Protein AF-A0A7W6DMI7-F1 (afdb_monomer_lite)

Sequence (110 aa):
MDFTLELLHFAARKANTAAVCDAPRLSAVLNDLRAQDLGANGIADNTLTLSSGDVILPGVFLGASEDIFGSAGIGDIQIQNELGVQAMALENRECDQNTDVLAAAILRDL

Organism: NCBI:txid943940

pLDDT: mean 90.59, std 7.97, range [56.03, 98.19]

Foldseek 3Di:
DDADEAEAEDEQDDPAPCCVPVLVVLLVVLVVVQPDDPVVPPDGHNYAYEYAENQQAPYPQQVCCCVVPVAGRLSSVVSCVSSVHPYYHYDPCCQVVHVVNSCVNPVDDD

InterPro domains:
  IPR029052 Metallo-dependent phosphatase-like [G3DSA:3.60.21.10] (1-108)
  IPR029052 Metallo-dependent phosphatase-like [SSF56300] (16-104)

Radius of gyration: 15.67 Å; chains: 1; bounding box: 51×22×37 Å

Structure (mmCIF, N/CA/C/O backbone):
data_AF-A0A7W6DMI7-F1
#
_entry.id   AF-A0A7W6DMI7-F1
#
loop_
_atom_site.group_PDB
_atom_site.id
_atom_site.type_symbol
_atom_site.label_atom_id
_atom_site.label_alt_id
_atom_site.label_comp_id
_atom_site.label_asym_id
_atom_site.label_entity_id
_atom_site.label_seq_id
_atom_site.pdbx_PDB_ins_code
_atom_site.Cartn_x
_atom_site.Cartn_y
_atom_site.Cartn_z
_atom_site.occupancy
_atom_site.B_iso_or_equiv
_atom_site.auth_seq_id
_atom_site.auth_comp_id
_atom_site.auth_asym_id
_atom_site.auth_atom_id
_atom_site.pdbx_PDB_model_num
ATOM 1 N N . MET A 1 1 ? 30.592 -6.172 -4.485 1.00 61.22 1 MET A N 1
ATOM 2 C CA . MET A 1 1 ? 29.427 -6.740 -5.187 1.00 61.22 1 MET A CA 1
ATOM 3 C C . MET A 1 1 ? 28.324 -5.806 -4.806 1.00 61.22 1 MET A C 1
ATOM 5 O O . MET A 1 1 ? 28.066 -5.653 -3.617 1.00 61.22 1 MET A O 1
ATOM 9 N N . ASP A 1 2 ? 27.820 -5.101 -5.799 1.00 84.44 2 ASP A N 1
ATOM 10 C CA . ASP A 1 2 ? 27.073 -3.877 -5.582 1.00 84.44 2 ASP A CA 1
ATOM 11 C C . ASP A 1 2 ? 25.643 -4.176 -6.018 1.00 84.44 2 ASP A C 1
ATOM 13 O O . ASP A 1 2 ? 25.432 -4.876 -7.011 1.00 84.44 2 ASP A O 1
ATOM 17 N N . PHE A 1 3 ? 24.672 -3.725 -5.235 1.00 85.75 3 PHE A N 1
ATOM 18 C CA . PHE A 1 3 ? 23.259 -3.883 -5.545 1.00 85.75 3 PHE A CA 1
ATOM 19 C C . PHE A 1 3 ? 22.622 -2.502 -5.637 1.00 85.75 3 PHE A C 1
ATOM 21 O O . PHE A 1 3 ? 22.997 -1.586 -4.902 1.00 85.75 3 PHE A O 1
ATOM 28 N N . THR A 1 4 ? 21.640 -2.378 -6.522 1.00 90.12 4 THR A N 1
ATOM 29 C CA . THR A 1 4 ? 20.743 -1.226 -6.573 1.00 90.12 4 THR A CA 1
ATOM 30 C C . THR A 1 4 ? 19.461 -1.603 -5.843 1.00 90.12 4 THR A C 1
ATOM 32 O O . THR A 1 4 ? 18.896 -2.670 -6.092 1.00 90.12 4 THR A O 1
ATOM 35 N N . LEU A 1 5 ? 19.044 -0.747 -4.912 1.00 93.88 5 LEU A N 1
ATOM 36 C CA . LEU A 1 5 ? 17.748 -0.806 -4.243 1.00 93.88 5 LEU A CA 1
ATOM 37 C C . LEU A 1 5 ? 16.864 0.282 -4.847 1.00 93.88 5 LEU A C 1
ATOM 39 O O . LEU A 1 5 ? 17.238 1.456 -4.806 1.00 93.88 5 LEU A O 1
ATOM 43 N N . GLU A 1 6 ? 15.694 -0.094 -5.346 1.00 96.38 6 GLU A N 1
ATOM 44 C CA . GLU A 1 6 ? 14.644 0.864 -5.670 1.00 96.38 6 GLU A CA 1
ATOM 45 C C . GLU A 1 6 ? 13.712 0.988 -4.464 1.00 96.38 6 GLU A C 1
ATOM 47 O O . GLU A 1 6 ? 13.139 0.005 -3.995 1.00 96.38 6 GLU A O 1
ATOM 52 N N . LEU A 1 7 ? 13.566 2.203 -3.938 1.00 97.00 7 LEU A N 1
ATOM 53 C CA . LEU A 1 7 ? 12.633 2.484 -2.855 1.00 97.00 7 LEU A CA 1
ATOM 54 C C . LEU A 1 7 ? 11.504 3.370 -3.373 1.00 97.00 7 LEU A C 1
ATOM 56 O O . LEU A 1 7 ? 11.690 4.568 -3.587 1.00 97.00 7 LEU A O 1
ATOM 60 N N . LEU A 1 8 ? 10.323 2.781 -3.517 1.00 97.94 8 LEU A N 1
ATOM 61 C CA . LEU A 1 8 ? 9.089 3.491 -3.811 1.00 97.94 8 LEU A CA 1
ATOM 62 C C . LEU A 1 8 ? 8.392 3.798 -2.489 1.00 97.94 8 LEU A C 1
ATOM 64 O O . LEU A 1 8 ? 8.100 2.894 -1.709 1.00 97.94 8 LEU A O 1
ATOM 68 N N . HIS A 1 9 ? 8.123 5.072 -2.219 1.00 96.44 9 HIS A N 1
ATOM 69 C CA . HIS A 1 9 ? 7.428 5.466 -0.999 1.00 96.44 9 HIS A CA 1
ATOM 70 C C . HIS A 1 9 ? 6.332 6.487 -1.286 1.00 96.44 9 HIS A C 1
ATOM 72 O O . HIS A 1 9 ? 6.480 7.360 -2.141 1.00 96.44 9 HIS A O 1
ATOM 78 N N . PHE A 1 10 ? 5.240 6.387 -0.535 1.00 93.75 10 PHE A N 1
ATOM 79 C CA . PHE A 1 10 ? 4.174 7.382 -0.523 1.00 93.75 10 PHE A CA 1
ATOM 80 C C . PHE A 1 10 ? 3.601 7.547 0.888 1.00 93.75 10 PHE A C 1
ATOM 82 O O . PHE A 1 10 ? 3.943 6.800 1.806 1.00 93.75 10 PHE A O 1
ATOM 89 N N . ALA A 1 11 ? 2.781 8.577 1.074 1.00 88.25 11 ALA A N 1
ATOM 90 C CA . ALA A 1 11 ? 2.309 9.026 2.379 1.00 88.25 11 ALA A CA 1
ATOM 91 C C . ALA A 1 11 ? 0.868 9.546 2.313 1.00 88.25 11 ALA A C 1
ATOM 93 O O . ALA A 1 11 ? 0.402 9.940 1.239 1.00 88.25 11 ALA A O 1
ATOM 94 N N . ALA A 1 12 ? 0.218 9.609 3.479 1.00 67.44 12 ALA A N 1
ATOM 95 C CA . ALA A 1 12 ? -0.999 10.380 3.741 1.00 67.44 12 ALA A CA 1
ATOM 96 C C . ALA A 1 12 ? -2.147 10.118 2.751 1.00 67.44 12 ALA A C 1
ATOM 98 O O . ALA A 1 12 ? -2.661 11.030 2.087 1.00 67.44 12 ALA A O 1
ATOM 99 N N . ARG A 1 13 ? -2.572 8.855 2.647 1.00 65.19 13 ARG A N 1
ATOM 100 C CA . ARG A 1 13 ? -3.621 8.463 1.705 1.00 65.19 13 ARG A CA 1
ATOM 101 C C . ARG A 1 13 ? -4.981 8.475 2.390 1.00 65.19 13 ARG A C 1
ATOM 103 O O . ARG A 1 13 ? -5.397 7.518 3.027 1.00 65.19 13 ARG A O 1
ATOM 110 N N . LYS A 1 14 ? -5.725 9.560 2.180 1.00 68.56 14 LYS A N 1
ATOM 111 C CA . LYS A 1 14 ? -7.125 9.635 2.608 1.00 68.56 14 LYS A CA 1
ATOM 112 C C . LYS A 1 14 ? -7.973 8.728 1.725 1.00 68.56 14 LYS A C 1
ATOM 114 O O . LYS A 1 14 ? -8.292 9.085 0.592 1.00 68.56 14 LYS A O 1
ATOM 119 N N . ALA A 1 15 ? -8.366 7.578 2.256 1.00 68.31 15 ALA A N 1
ATOM 120 C CA . ALA A 1 15 ? -9.335 6.686 1.638 1.00 68.31 15 ALA A CA 1
ATOM 121 C C . ALA A 1 15 ? -10.756 7.280 1.732 1.00 68.31 15 ALA A C 1
ATOM 123 O O . ALA A 1 15 ? -11.632 6.852 2.483 1.00 68.31 15 ALA A O 1
ATOM 124 N N . ASN A 1 16 ? -10.982 8.337 0.957 1.00 79.81 16 ASN A N 1
ATOM 125 C CA . ASN A 1 16 ? -12.297 8.910 0.707 1.00 79.81 16 ASN A CA 1
ATOM 126 C C . ASN A 1 16 ? -12.731 8.598 -0.734 1.00 79.81 16 ASN A C 1
ATOM 128 O O . ASN A 1 16 ? -12.076 7.844 -1.448 1.00 79.81 16 ASN A O 1
ATOM 132 N N . THR A 1 17 ? -13.831 9.189 -1.193 1.00 87.50 17 THR A N 1
ATOM 133 C CA . THR A 1 17 ? -14.388 8.915 -2.526 1.00 87.50 17 THR A CA 1
ATOM 134 C C . THR A 1 17 ? -13.411 9.168 -3.678 1.00 87.50 17 THR A C 1
ATOM 136 O O . THR A 1 17 ? -13.587 8.566 -4.728 1.00 87.50 17 THR A O 1
ATOM 139 N N . ALA A 1 18 ? -12.378 10.003 -3.516 1.00 89.88 18 ALA A N 1
ATOM 140 C CA . ALA A 1 18 ? -11.360 10.214 -4.548 1.00 89.88 18 ALA A CA 1
ATOM 141 C C . ALA A 1 18 ? -10.471 8.977 -4.772 1.00 89.88 18 ALA A C 1
ATOM 143 O O . ALA A 1 18 ? -9.956 8.783 -5.873 1.00 89.88 18 ALA A O 1
ATOM 144 N N . ALA A 1 19 ? -10.352 8.088 -3.779 1.00 89.31 19 ALA A N 1
ATOM 145 C CA . ALA A 1 19 ? -9.525 6.887 -3.868 1.00 89.31 19 ALA A CA 1
ATOM 146 C C . ALA A 1 19 ? -9.954 5.935 -4.999 1.00 89.31 19 ALA A C 1
ATOM 148 O O . ALA A 1 19 ? -9.102 5.229 -5.531 1.00 89.31 19 ALA A O 1
ATOM 149 N N . VAL A 1 20 ? -11.223 5.967 -5.435 1.00 91.62 20 VAL A N 1
ATOM 150 C CA . VAL A 1 20 ? -11.695 5.184 -6.599 1.00 91.62 20 VAL A CA 1
ATOM 151 C C . VAL A 1 20 ? -11.029 5.611 -7.912 1.00 91.62 20 VAL A C 1
ATOM 153 O O . VAL A 1 20 ? -10.988 4.837 -8.860 1.00 91.62 20 VAL A O 1
ATOM 156 N N . CYS A 1 21 ? -10.501 6.835 -7.969 1.00 93.62 21 CYS A N 1
ATOM 157 C CA . CYS A 1 21 ? -9.748 7.364 -9.102 1.00 93.62 21 CYS A CA 1
ATOM 158 C C . CYS A 1 21 ? -8.244 7.365 -8.817 1.00 93.62 21 CYS A C 1
ATOM 160 O O . CYS A 1 21 ? -7.447 6.993 -9.679 1.00 93.62 21 CYS A O 1
ATOM 162 N N . ASP A 1 22 ? -7.852 7.790 -7.617 1.00 92.81 22 ASP A N 1
ATOM 163 C CA . ASP A 1 22 ? -6.451 8.033 -7.286 1.00 92.81 22 ASP A CA 1
ATOM 164 C C . ASP A 1 22 ? -5.678 6.739 -7.024 1.00 92.81 22 ASP A C 1
ATOM 166 O O . ASP A 1 22 ? -4.524 6.643 -7.437 1.00 92.81 22 ASP A O 1
ATOM 170 N N . ALA A 1 23 ? -6.296 5.714 -6.422 1.00 93.00 23 ALA A N 1
ATOM 171 C CA . ALA A 1 23 ? -5.618 4.436 -6.208 1.00 93.00 23 ALA A CA 1
ATOM 172 C C . ALA A 1 23 ? -5.300 3.711 -7.532 1.00 93.00 23 ALA A C 1
ATOM 174 O O . ALA A 1 23 ? -4.149 3.316 -7.701 1.00 93.00 23 ALA A O 1
ATOM 175 N N . PRO A 1 24 ? -6.213 3.613 -8.524 1.00 96.06 24 PRO A N 1
ATOM 176 C CA . PRO A 1 24 ?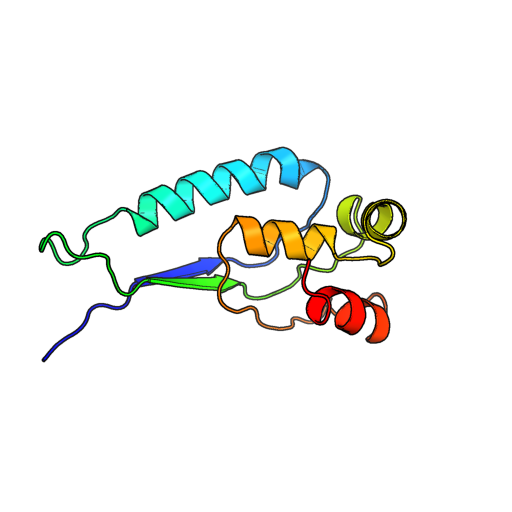 -5.859 3.070 -9.839 1.00 96.06 24 PRO A CA 1
ATOM 177 C C . PRO A 1 24 ? -4.769 3.869 -10.564 1.00 96.06 24 PRO A C 1
ATOM 179 O O . PRO A 1 24 ? -3.895 3.285 -11.201 1.00 96.06 24 PRO A O 1
ATOM 182 N N . ARG A 1 25 ? -4.781 5.205 -10.455 1.00 96.69 25 ARG A N 1
ATOM 183 C CA . ARG A 1 25 ? -3.737 6.057 -11.052 1.00 96.69 25 ARG A CA 1
ATOM 184 C C . ARG A 1 25 ? -2.379 5.835 -10.398 1.00 96.69 25 ARG A C 1
ATOM 186 O O . ARG A 1 25 ? -1.384 5.713 -11.104 1.00 96.69 25 ARG A O 1
ATOM 193 N N . LEU A 1 26 ? -2.339 5.761 -9.069 1.00 95.88 26 LEU A N 1
ATOM 194 C CA . LEU A 1 26 ? -1.119 5.437 -8.337 1.00 95.88 26 LEU A CA 1
ATOM 195 C C . LEU A 1 26 ? -0.637 4.022 -8.671 1.00 95.88 26 LEU A C 1
ATOM 197 O O . LEU A 1 26 ? 0.553 3.839 -8.887 1.00 95.88 26 LEU A O 1
ATOM 201 N N . SER A 1 27 ? -1.544 3.048 -8.774 1.00 96.81 27 SER A N 1
ATOM 202 C CA . SER A 1 27 ? -1.220 1.680 -9.194 1.00 96.81 27 SER A CA 1
ATOM 203 C C . SER A 1 27 ? -0.532 1.665 -10.562 1.00 96.81 27 SER A C 1
ATOM 205 O O . SER A 1 27 ? 0.514 1.040 -10.703 1.00 96.81 27 SER A O 1
ATOM 207 N N . ALA A 1 28 ? -1.042 2.423 -11.540 1.00 98.19 28 ALA A N 1
ATOM 208 C CA . ALA A 1 28 ? -0.398 2.553 -12.848 1.00 98.19 28 ALA A CA 1
ATOM 209 C C . ALA A 1 28 ? 1.034 3.103 -12.733 1.00 98.19 28 ALA A C 1
ATOM 211 O O . ALA A 1 28 ? 1.958 2.504 -13.270 1.00 98.19 28 ALA A O 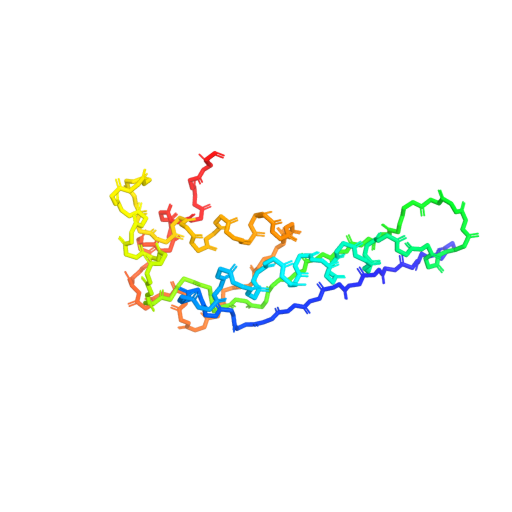1
ATOM 212 N N . VAL A 1 29 ? 1.236 4.178 -11.962 1.00 97.75 29 VAL A N 1
ATOM 213 C CA . VAL A 1 29 ? 2.575 4.747 -11.734 1.00 97.75 29 VAL A CA 1
ATOM 214 C C . VAL A 1 29 ? 3.503 3.747 -11.038 1.00 97.75 29 VAL A C 1
ATOM 216 O O . VAL A 1 29 ? 4.637 3.574 -11.467 1.00 97.75 29 VAL A O 1
ATOM 219 N N . LEU A 1 30 ? 3.041 3.066 -9.985 1.00 97.62 30 LEU A N 1
ATOM 220 C CA . LEU A 1 30 ? 3.842 2.066 -9.273 1.00 97.62 30 LEU A CA 1
ATOM 221 C C . LEU A 1 30 ? 4.232 0.904 -10.187 1.00 97.62 30 LEU A C 1
ATOM 223 O O . LEU A 1 30 ? 5.365 0.438 -10.122 1.00 97.62 30 LEU A O 1
ATOM 227 N N . ASN A 1 31 ? 3.317 0.445 -11.038 1.00 97.38 31 ASN A N 1
ATOM 228 C CA . ASN A 1 31 ? 3.588 -0.636 -11.978 1.00 97.38 31 ASN A CA 1
ATOM 229 C C . ASN A 1 31 ? 4.584 -0.204 -13.060 1.00 97.38 31 ASN A C 1
ATOM 231 O O . ASN A 1 31 ? 5.490 -0.972 -13.368 1.00 97.38 31 ASN A O 1
ATOM 235 N N . ASP A 1 32 ? 4.468 1.021 -13.576 1.00 97.62 32 ASP A N 1
ATOM 236 C CA . ASP A 1 32 ? 5.415 1.567 -14.553 1.00 97.62 32 ASP A CA 1
ATOM 237 C C . ASP A 1 32 ? 6.820 1.738 -13.956 1.00 97.62 32 ASP A C 1
ATOM 239 O O . ASP A 1 32 ? 7.805 1.478 -14.643 1.00 97.62 32 ASP A O 1
ATOM 243 N N . LEU A 1 33 ? 6.927 2.152 -12.686 1.00 97.06 33 LEU A N 1
ATOM 244 C CA . LEU A 1 33 ? 8.208 2.255 -11.977 1.00 97.06 33 LEU A CA 1
ATOM 245 C C . LEU A 1 33 ? 8.820 0.868 -11.727 1.00 97.06 33 LEU A C 1
ATOM 247 O O . LEU A 1 33 ? 9.944 0.625 -12.143 1.00 97.06 33 LEU A O 1
ATOM 251 N N . ARG A 1 34 ? 8.047 -0.078 -11.175 1.00 96.00 34 ARG A N 1
ATOM 252 C CA . ARG A 1 34 ? 8.492 -1.466 -10.925 1.00 96.00 34 ARG A CA 1
ATOM 253 C C . ARG A 1 34 ? 8.886 -2.231 -12.192 1.00 96.00 34 ARG A C 1
ATOM 255 O O . ARG A 1 34 ? 9.587 -3.232 -12.103 1.00 96.00 34 ARG A O 1
ATOM 262 N N . ALA A 1 35 ? 8.365 -1.828 -13.350 1.00 95.56 35 ALA A N 1
ATOM 263 C CA . ALA A 1 35 ? 8.683 -2.434 -14.640 1.00 95.56 35 ALA A CA 1
ATOM 264 C C . ALA A 1 35 ? 9.969 -1.877 -15.269 1.00 95.56 35 ALA A C 1
ATOM 266 O O . ALA A 1 35 ? 10.387 -2.366 -16.323 1.00 95.56 35 ALA A O 1
ATOM 267 N N . GLN A 1 36 ? 10.579 -0.850 -14.671 1.00 94.62 36 GLN A N 1
ATOM 268 C CA . GLN A 1 36 ? 11.892 -0.386 -15.098 1.00 94.62 36 GLN A CA 1
ATOM 269 C C . GLN A 1 36 ? 12.935 -1.477 -14.840 1.00 94.62 36 GLN A C 1
ATOM 271 O O . GLN A 1 36 ? 12.793 -2.307 -13.950 1.00 94.62 36 GLN A O 1
ATOM 276 N N . ASP A 1 37 ? 13.963 -1.486 -15.683 1.00 93.06 37 ASP A N 1
ATOM 277 C CA . ASP A 1 37 ? 15.159 -2.307 -15.508 1.00 93.06 37 ASP A CA 1
ATOM 278 C C . ASP A 1 37 ? 16.311 -1.346 -15.215 1.00 93.06 37 ASP A C 1
ATOM 280 O O . ASP A 1 37 ? 17.054 -0.937 -16.114 1.00 93.06 37 ASP A O 1
ATOM 284 N N . LEU A 1 38 ? 16.406 -0.905 -13.959 1.00 91.81 38 LEU A N 1
ATOM 285 C CA . LEU A 1 38 ? 17.427 0.044 -13.510 1.00 91.81 38 LEU A CA 1
ATOM 286 C C . LEU A 1 38 ? 18.839 -0.546 -13.652 1.00 91.81 38 LEU A C 1
ATOM 288 O O . LEU A 1 38 ? 19.812 0.200 -13.794 1.00 91.81 38 LEU A O 1
ATOM 292 N N . GLY A 1 39 ? 18.954 -1.877 -13.631 1.00 88.56 39 GLY A N 1
ATOM 293 C CA . GLY A 1 39 ? 20.195 -2.617 -13.852 1.00 88.56 39 GLY A CA 1
ATOM 294 C C . GLY A 1 39 ? 20.581 -2.824 -15.322 1.00 88.56 39 GLY A C 1
ATOM 295 O O . GLY A 1 39 ? 21.714 -3.241 -15.578 1.00 88.56 39 GLY A O 1
ATOM 296 N N . ALA A 1 40 ? 19.676 -2.551 -16.269 1.00 90.69 40 ALA A N 1
ATOM 297 C CA . ALA A 1 40 ? 19.801 -2.864 -17.696 1.00 90.69 40 ALA A CA 1
ATOM 298 C C . ALA A 1 40 ? 20.279 -4.308 -17.963 1.00 90.69 40 ALA A C 1
ATOM 300 O O . ALA A 1 40 ? 21.102 -4.558 -18.852 1.00 90.69 40 ALA A O 1
ATOM 301 N N . ASN A 1 41 ? 19.817 -5.256 -17.148 1.00 91.12 41 ASN A N 1
ATOM 302 C CA . ASN A 1 41 ? 20.292 -6.639 -17.138 1.00 91.12 41 ASN A CA 1
ATOM 303 C C . ASN A 1 41 ? 19.176 -7.668 -17.398 1.00 91.12 41 ASN A C 1
ATOM 305 O O . ASN A 1 41 ? 19.455 -8.869 -17.419 1.00 91.12 41 ASN A O 1
ATOM 309 N N . GLY A 1 42 ? 17.938 -7.217 -17.623 1.00 91.69 42 GLY A N 1
ATOM 310 C CA . GLY A 1 42 ? 16.766 -8.064 -17.837 1.00 91.69 42 GLY A CA 1
ATOM 311 C C . GLY A 1 42 ? 16.309 -8.839 -16.596 1.00 91.69 42 GLY A C 1
ATOM 312 O O . GLY A 1 42 ? 15.528 -9.782 -16.730 1.00 91.69 42 GLY A O 1
ATOM 313 N N . ILE A 1 43 ? 16.806 -8.488 -15.407 1.00 90.25 43 ILE A N 1
ATOM 314 C CA . ILE A 1 43 ? 16.429 -9.068 -14.115 1.00 90.25 43 ILE A CA 1
ATOM 315 C C . ILE A 1 43 ? 15.569 -8.040 -13.379 1.00 90.25 43 ILE A C 1
ATOM 317 O O . ILE A 1 43 ? 15.861 -6.852 -13.412 1.00 90.25 43 ILE A O 1
ATOM 321 N N . ALA A 1 44 ? 14.513 -8.500 -12.705 1.00 90.56 44 ALA A N 1
ATOM 322 C CA . ALA A 1 44 ? 13.683 -7.624 -11.884 1.00 90.56 44 ALA A CA 1
ATOM 323 C C . ALA A 1 44 ? 14.515 -6.933 -10.791 1.00 90.56 44 ALA A C 1
ATOM 325 O O . ALA A 1 44 ? 15.339 -7.576 -10.130 1.00 90.56 44 ALA A O 1
ATOM 326 N N . ASP A 1 45 ? 14.267 -5.640 -10.592 1.00 94.25 45 ASP A N 1
ATOM 327 C CA . ASP A 1 45 ? 14.974 -4.838 -9.603 1.00 94.25 45 ASP A CA 1
ATOM 328 C C . ASP A 1 45 ? 14.630 -5.245 -8.163 1.00 94.25 45 ASP A C 1
ATOM 330 O O . ASP A 1 45 ? 13.572 -5.808 -7.859 1.00 94.25 45 ASP A O 1
ATOM 334 N N . ASN A 1 46 ? 15.541 -4.927 -7.237 1.00 94.56 46 ASN A N 1
ATOM 335 C CA . ASN A 1 46 ? 15.271 -5.046 -5.807 1.00 94.56 46 ASN A CA 1
ATOM 336 C C . ASN A 1 46 ? 14.376 -3.877 -5.377 1.00 94.56 46 ASN A C 1
ATOM 338 O O . ASN A 1 46 ? 14.859 -2.910 -4.786 1.00 94.56 46 ASN A O 1
ATOM 342 N N . THR A 1 47 ? 13.089 -3.946 -5.705 1.00 96.88 47 THR A N 1
ATOM 343 C CA . THR A 1 47 ? 12.132 -2.882 -5.395 1.00 96.88 47 THR A CA 1
ATOM 344 C C . THR A 1 47 ? 11.431 -3.130 -4.065 1.00 96.88 47 THR A C 1
ATOM 346 O O . THR A 1 47 ? 10.877 -4.203 -3.818 1.00 96.88 47 THR A O 1
ATOM 349 N N . LEU A 1 48 ? 11.412 -2.102 -3.216 1.00 97.56 48 LEU A N 1
ATOM 350 C CA . LEU A 1 48 ? 10.615 -2.040 -1.998 1.00 97.56 48 LEU A CA 1
ATOM 351 C C . LEU A 1 48 ? 9.569 -0.926 -2.122 1.00 97.56 48 LEU A C 1
ATOM 353 O O . LEU A 1 48 ? 9.913 0.216 -2.409 1.00 97.56 48 LEU A O 1
ATOM 357 N N . THR A 1 49 ? 8.295 -1.237 -1.883 1.00 97.75 49 THR A N 1
ATOM 358 C CA . THR A 1 49 ? 7.191 -0.269 -1.834 1.00 97.75 49 THR A CA 1
ATOM 359 C C . THR A 1 49 ? 6.701 -0.083 -0.404 1.00 97.75 49 THR A C 1
ATOM 361 O O . THR A 1 49 ? 6.154 -1.012 0.195 1.00 97.75 49 THR A O 1
ATOM 364 N N . LEU A 1 50 ? 6.866 1.125 0.131 1.00 97.31 50 LEU A N 1
ATOM 365 C CA . LEU A 1 50 ? 6.527 1.484 1.506 1.00 97.31 50 LEU A CA 1
ATOM 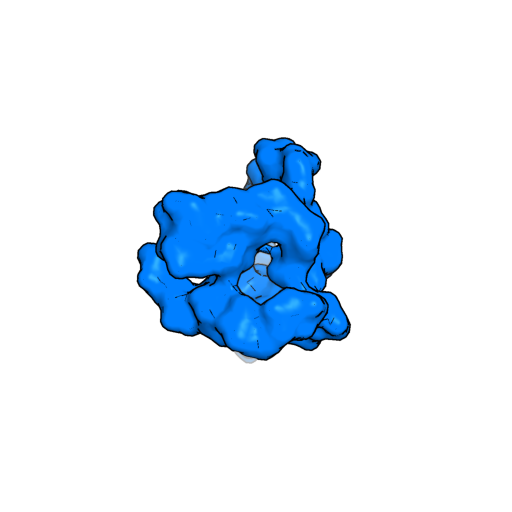366 C C . LEU A 1 50 ? 5.462 2.583 1.581 1.00 97.31 50 LEU A C 1
ATOM 368 O O . LEU A 1 50 ? 5.394 3.472 0.733 1.00 97.31 50 LEU A O 1
ATOM 372 N N . SER A 1 51 ? 4.677 2.558 2.655 1.00 94.56 51 SER A N 1
ATOM 373 C CA . SER A 1 51 ? 3.732 3.623 3.010 1.00 94.56 51 SER A CA 1
ATOM 374 C C . SER A 1 51 ? 4.122 4.261 4.346 1.00 94.56 51 SER A C 1
ATOM 376 O O . SER A 1 51 ? 4.494 3.550 5.279 1.00 94.56 51 SER A O 1
ATOM 378 N N . SER A 1 52 ? 4.029 5.587 4.478 1.00 93.75 52 SER A N 1
ATOM 379 C CA . SER A 1 52 ? 4.324 6.248 5.763 1.00 93.75 52 SER A CA 1
ATOM 380 C C . SER A 1 52 ? 3.198 6.135 6.795 1.00 93.75 52 SER A C 1
ATOM 382 O O . SER A 1 52 ? 3.477 6.288 7.974 1.00 93.75 52 SER A O 1
ATOM 384 N N . GLY A 1 53 ? 1.970 5.810 6.379 1.00 91.44 53 GLY A N 1
ATOM 385 C CA . GLY A 1 53 ? 0.813 5.707 7.274 1.00 91.44 53 GLY A CA 1
ATOM 386 C C . GLY A 1 53 ? -0.287 6.702 6.911 1.00 91.44 53 GLY A C 1
ATOM 387 O O . GLY A 1 53 ? -0.405 7.100 5.745 1.00 91.44 53 GLY A O 1
ATOM 388 N N . ASP A 1 54 ? -1.103 7.054 7.902 1.00 91.31 54 ASP A N 1
ATOM 389 C CA . ASP A 1 54 ? -2.333 7.839 7.793 1.00 91.31 54 ASP A CA 1
ATOM 390 C C . ASP A 1 54 ? -3.336 7.221 6.793 1.00 91.31 54 ASP A C 1
ATOM 392 O O . ASP A 1 54 ? -3.812 7.865 5.852 1.00 91.31 54 ASP A O 1
ATOM 396 N N . VAL A 1 55 ? -3.636 5.930 6.990 1.00 90.56 55 VAL A N 1
ATOM 397 C CA . VAL A 1 55 ? -4.502 5.111 6.114 1.00 90.56 55 VAL A CA 1
ATOM 398 C C . VAL A 1 55 ? -5.874 4.845 6.726 1.00 90.56 55 VAL A C 1
ATOM 400 O O . VAL A 1 55 ? -6.887 5.030 6.049 1.00 90.56 55 VAL A O 1
ATOM 403 N N . ILE A 1 56 ? -5.927 4.423 7.993 1.00 90.25 56 ILE A N 1
ATOM 404 C CA . ILE A 1 56 ? -7.184 4.083 8.679 1.00 90.25 56 ILE A CA 1
ATOM 405 C C . ILE A 1 56 ? -7.811 5.381 9.191 1.00 90.25 56 ILE A C 1
ATOM 407 O O . ILE A 1 56 ? -7.594 5.806 10.324 1.00 90.25 56 ILE A O 1
ATOM 411 N N . LEU A 1 57 ? -8.560 6.049 8.317 1.00 87.56 57 LEU A N 1
ATOM 412 C CA . LEU A 1 57 ? -9.130 7.371 8.558 1.00 87.56 57 LEU A CA 1
ATOM 413 C C . LEU A 1 57 ? -10.656 7.358 8.412 1.00 87.56 57 LEU A C 1
ATOM 415 O O . LEU A 1 57 ? -11.194 6.569 7.637 1.00 87.56 57 LEU A O 1
ATOM 419 N N . PRO A 1 58 ? -11.380 8.280 9.077 1.00 88.25 58 PRO A N 1
ATOM 420 C CA . PRO A 1 58 ? -12.808 8.461 8.840 1.00 88.25 58 PRO A CA 1
ATOM 421 C C . PRO A 1 58 ? -13.115 8.664 7.350 1.00 88.25 58 PRO A C 1
ATOM 423 O O . PRO A 1 58 ? -12.661 9.629 6.729 1.00 88.25 58 PRO A O 1
ATOM 426 N N . GLY A 1 59 ? -13.905 7.758 6.778 1.00 88.31 59 GLY A N 1
ATOM 427 C CA . GLY A 1 59 ? -14.169 7.724 5.347 1.00 88.31 59 GLY A CA 1
ATOM 428 C C . GLY A 1 59 ? -15.176 6.649 4.955 1.00 88.31 59 GLY A C 1
ATOM 429 O O . GLY A 1 59 ? -15.605 5.835 5.773 1.00 88.31 59 GLY A O 1
ATOM 430 N N . VAL A 1 60 ? -15.563 6.664 3.677 1.00 90.94 60 VAL A N 1
ATOM 431 C CA . VAL A 1 60 ? -16.537 5.708 3.128 1.00 90.94 60 VAL A CA 1
ATOM 432 C C . VAL A 1 60 ? -16.023 4.271 3.192 1.00 90.94 60 VAL A C 1
ATOM 434 O O . VAL A 1 60 ? -16.803 3.370 3.471 1.00 90.94 60 VAL A O 1
ATOM 437 N N . PHE A 1 61 ? -14.720 4.060 2.991 1.00 92.06 61 PHE A N 1
ATOM 438 C CA . PHE A 1 61 ? -14.108 2.734 3.040 1.00 92.06 61 PHE A CA 1
ATOM 439 C C . PHE A 1 61 ? -14.072 2.198 4.469 1.00 92.06 61 PHE A C 1
ATOM 441 O O . PHE A 1 61 ? -14.606 1.114 4.695 1.00 92.06 61 PHE A O 1
ATOM 448 N N . LEU A 1 62 ? -13.576 2.976 5.439 1.00 91.62 62 LEU A N 1
ATOM 449 C CA . LEU A 1 62 ? -13.642 2.632 6.863 1.00 91.62 62 LEU A CA 1
ATOM 450 C C . LEU A 1 62 ? -15.056 2.203 7.286 1.00 91.62 62 LEU A C 1
ATOM 452 O O . LEU A 1 62 ? -15.223 1.109 7.823 1.00 91.62 62 LEU A O 1
ATOM 456 N N . GLY A 1 63 ? -16.061 3.046 7.016 1.00 91.12 63 GLY A N 1
ATOM 457 C CA . GLY A 1 63 ? -17.440 2.825 7.462 1.00 91.12 63 GLY A CA 1
ATOM 458 C C . GLY A 1 63 ? -18.139 1.662 6.757 1.00 91.12 63 GLY A C 1
ATOM 459 O O . GLY A 1 63 ? -18.758 0.834 7.414 1.00 91.12 63 GLY A O 1
ATOM 460 N N . ALA A 1 64 ? -18.005 1.546 5.433 1.00 93.00 64 ALA A N 1
ATOM 461 C CA . ALA A 1 64 ? -18.632 0.456 4.679 1.00 93.00 64 ALA A CA 1
ATOM 462 C C . ALA A 1 64 ? -17.973 -0.911 4.936 1.00 93.00 64 ALA A C 1
ATOM 464 O O . ALA A 1 64 ? -18.562 -1.951 4.637 1.00 93.00 64 ALA A O 1
ATOM 465 N N . SER A 1 65 ? -16.751 -0.930 5.478 1.00 92.94 65 SER A N 1
ATOM 466 C CA . SER A 1 65 ? -16.031 -2.177 5.743 1.00 92.94 65 SER A CA 1
ATOM 467 C C . SER A 1 65 ? -16.707 -3.047 6.797 1.00 92.94 65 SER A C 1
ATOM 469 O O . SER A 1 65 ? -16.603 -4.268 6.719 1.00 92.94 65 SER A O 1
ATOM 471 N N . GLU A 1 66 ? -17.421 -2.460 7.758 1.00 91.50 66 GLU A N 1
ATOM 472 C CA . GLU A 1 66 ? -18.145 -3.245 8.759 1.00 91.50 66 GLU A CA 1
ATOM 473 C C . GLU A 1 66 ? -19.254 -4.085 8.114 1.00 91.50 66 GLU A C 1
ATOM 475 O O . GLU A 1 66 ? -19.311 -5.292 8.337 1.00 91.50 66 GLU A O 1
ATOM 480 N N . ASP A 1 67 ? -20.047 -3.491 7.221 1.00 93.38 67 ASP A N 1
ATOM 481 C CA . ASP A 1 67 ? -21.135 -4.189 6.526 1.00 93.38 67 ASP A CA 1
ATOM 482 C C . ASP A 1 67 ? -20.627 -5.256 5.542 1.00 93.38 67 ASP A C 1
ATOM 484 O O . ASP A 1 67 ? -21.254 -6.302 5.370 1.00 93.38 67 ASP A O 1
ATOM 488 N N . ILE A 1 68 ? -19.497 -4.996 4.874 1.00 93.12 68 ILE A N 1
ATOM 489 C CA . ILE A 1 68 ? -18.970 -5.861 3.804 1.00 93.12 68 ILE A CA 1
ATOM 490 C C . ILE A 1 68 ? -18.050 -6.952 4.360 1.00 93.12 68 ILE A C 1
ATOM 492 O O . ILE A 1 68 ? -18.109 -8.104 3.929 1.00 93.12 68 ILE A O 1
ATOM 496 N N . PHE A 1 69 ? -17.184 -6.594 5.304 1.00 91.44 69 PHE A N 1
ATOM 497 C CA . PHE A 1 69 ? -16.116 -7.455 5.805 1.00 91.44 69 PHE A CA 1
ATOM 498 C C . PHE A 1 69 ? -16.313 -7.853 7.272 1.00 91.44 69 PHE A C 1
ATOM 500 O O . PHE A 1 69 ? -15.598 -8.721 7.772 1.00 91.44 69 PHE A O 1
ATOM 507 N N . GLY A 1 70 ? -17.273 -7.273 7.994 1.00 90.25 70 GLY A N 1
ATOM 508 C CA . GLY A 1 70 ? -17.515 -7.554 9.413 1.00 90.25 70 GLY A CA 1
ATOM 509 C C . GLY A 1 70 ? -16.537 -6.859 10.362 1.00 90.25 70 GLY A C 1
ATOM 510 O O . GLY A 1 70 ? -16.427 -7.261 11.516 1.00 90.25 70 GLY A O 1
ATOM 511 N N . SER A 1 71 ? -15.757 -5.889 9.875 1.00 91.12 71 SER A N 1
ATOM 512 C CA . SER A 1 71 ? -14.904 -5.027 10.699 1.00 91.12 71 SER A CA 1
ATOM 513 C C . SER A 1 71 ? -14.536 -3.751 9.939 1.00 91.12 71 SER A C 1
ATOM 515 O O . SER A 1 71 ? -14.278 -3.793 8.735 1.00 91.12 71 SER A O 1
ATOM 517 N N . ALA A 1 72 ? -14.524 -2.619 10.641 1.00 92.12 72 ALA A N 1
ATOM 518 C CA . ALA A 1 72 ? -14.135 -1.329 10.086 1.00 92.12 72 ALA A CA 1
ATOM 519 C C . ALA A 1 72 ? -12.663 -1.312 9.626 1.00 92.12 72 ALA A C 1
ATOM 521 O O . ALA A 1 72 ? -11.814 -2.020 10.162 1.00 92.12 72 ALA A O 1
ATOM 522 N N . GLY A 1 73 ? -12.353 -0.481 8.630 1.00 90.38 73 GLY A N 1
ATOM 523 C CA . GLY A 1 73 ? -10.974 -0.226 8.186 1.00 90.38 73 GLY A CA 1
ATOM 524 C C . GLY A 1 73 ? -10.355 -1.263 7.247 1.00 90.38 73 GLY A C 1
ATOM 525 O O . GLY A 1 73 ? -9.322 -0.998 6.637 1.00 90.38 73 GLY A O 1
ATOM 526 N N . ILE A 1 74 ? -11.001 -2.413 7.046 1.00 92.38 74 ILE A N 1
ATOM 527 C CA . ILE A 1 74 ? -10.513 -3.450 6.126 1.00 92.38 74 ILE A CA 1
ATOM 528 C C . ILE A 1 74 ? -1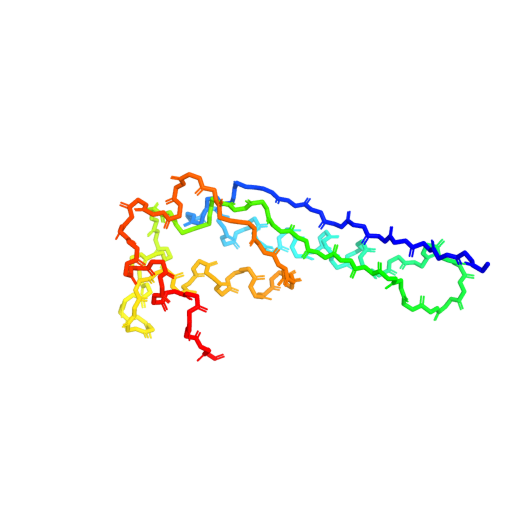0.410 -2.940 4.682 1.00 92.38 74 ILE A C 1
ATOM 530 O O . ILE A 1 74 ? -9.441 -3.235 3.991 1.00 92.38 74 ILE A O 1
ATOM 534 N N . GLY A 1 75 ? -11.370 -2.144 4.217 1.00 92.00 75 GLY A N 1
ATOM 535 C CA . GLY A 1 75 ? -11.335 -1.533 2.890 1.00 92.00 75 GLY A CA 1
ATOM 536 C C . GLY A 1 75 ? -10.150 -0.584 2.705 1.00 92.00 75 GLY A C 1
ATOM 537 O O . GLY A 1 75 ? -9.582 -0.532 1.616 1.00 92.00 75 GLY A O 1
ATOM 538 N N . ASP A 1 76 ? -9.729 0.117 3.762 1.00 91.75 76 ASP A N 1
ATOM 539 C CA . ASP A 1 76 ? -8.555 0.995 3.716 1.00 91.75 76 ASP A CA 1
ATOM 540 C C . ASP A 1 76 ? -7.270 0.172 3.531 1.00 91.75 76 ASP A C 1
ATOM 542 O O . ASP A 1 76 ? -6.438 0.501 2.677 1.00 91.75 76 ASP A O 1
ATOM 546 N N . ILE A 1 77 ? -7.158 -0.946 4.262 1.00 92.12 77 ILE A N 1
ATOM 547 C CA . ILE A 1 77 ? -6.057 -1.915 4.146 1.00 92.12 77 ILE A CA 1
ATOM 548 C C . ILE A 1 77 ? -6.059 -2.609 2.784 1.00 92.12 77 ILE A C 1
ATOM 550 O O . ILE A 1 77 ? -5.004 -2.725 2.164 1.00 92.12 77 ILE A O 1
ATOM 554 N N . GLN A 1 78 ? -7.223 -2.987 2.255 1.00 92.06 78 GLN A N 1
ATOM 555 C CA . GLN A 1 78 ? -7.294 -3.654 0.955 1.00 92.06 78 GLN A CA 1
ATOM 556 C C . GLN A 1 78 ? -6.747 -2.789 -0.172 1.00 92.06 78 GLN A C 1
ATOM 558 O O . GLN A 1 78 ? -6.051 -3.288 -1.048 1.00 92.06 78 GLN A O 1
ATOM 563 N N . ILE A 1 79 ? -6.959 -1.474 -0.132 1.00 92.38 79 ILE A N 1
ATOM 564 C CA . ILE A 1 79 ? -6.348 -0.620 -1.148 1.00 92.38 79 ILE A CA 1
ATOM 565 C C . ILE A 1 79 ? -4.809 -0.611 -1.018 1.00 92.38 79 ILE A C 1
ATOM 567 O O . ILE A 1 79 ? -4.120 -0.537 -2.031 1.00 92.38 79 ILE A O 1
ATOM 571 N N . GLN A 1 80 ? -4.243 -0.713 0.191 1.00 93.44 80 GLN A N 1
ATOM 572 C CA . GLN A 1 80 ? -2.787 -0.846 0.365 1.00 93.44 80 GLN A CA 1
ATOM 573 C C . GLN A 1 80 ? -2.270 -2.185 -0.183 1.00 93.44 80 GLN A C 1
ATOM 575 O O . GLN A 1 80 ? -1.222 -2.207 -0.834 1.00 93.44 80 GLN A O 1
ATOM 580 N N . ASN A 1 81 ? -3.026 -3.268 0.024 1.00 93.69 81 ASN A N 1
ATOM 581 C CA . ASN A 1 81 ? -2.721 -4.595 -0.514 1.00 93.69 81 ASN A CA 1
ATOM 582 C C . ASN A 1 81 ? -2.699 -4.581 -2.050 1.00 93.69 81 ASN A C 1
ATOM 584 O O . ASN A 1 81 ? -1.721 -5.015 -2.654 1.00 93.69 81 ASN A O 1
ATOM 588 N N . GLU A 1 82 ? -3.720 -3.996 -2.681 1.00 94.69 82 GLU A N 1
ATOM 589 C CA . GLU A 1 82 ? -3.830 -3.888 -4.146 1.00 94.69 82 GLU A CA 1
ATOM 590 C C . GLU A 1 82 ? -2.761 -2.970 -4.766 1.00 94.69 82 GLU A C 1
ATOM 592 O O . GLU A 1 82 ? -2.367 -3.130 -5.922 1.00 94.69 82 GLU A O 1
ATOM 597 N N . LEU A 1 83 ? -2.239 -2.006 -4.001 1.00 95.50 83 LEU A N 1
ATOM 598 C CA . LEU A 1 83 ? -1.086 -1.196 -4.411 1.00 95.50 83 LEU A CA 1
ATOM 599 C C . LEU A 1 83 ? 0.250 -1.948 -4.263 1.00 95.50 83 LEU A C 1
ATOM 601 O O . LEU A 1 83 ? 1.281 -1.476 -4.755 1.00 95.50 83 LEU A O 1
ATOM 605 N N . GLY A 1 84 ? 0.261 -3.111 -3.609 1.00 95.81 84 GLY A N 1
ATOM 606 C CA . GLY A 1 84 ? 1.464 -3.893 -3.336 1.00 95.81 84 GLY A CA 1
ATOM 607 C C . GLY A 1 84 ? 2.377 -3.242 -2.295 1.00 95.81 84 GLY A C 1
ATOM 608 O O . GLY A 1 84 ? 3.598 -3.274 -2.448 1.00 95.81 84 GLY A O 1
ATOM 609 N N . VAL A 1 85 ? 1.811 -2.590 -1.274 1.00 95.88 85 VAL A N 1
ATOM 610 C CA . VAL A 1 85 ? 2.590 -2.063 -0.141 1.00 95.88 85 VAL A CA 1
ATOM 611 C C . VAL A 1 85 ? 3.147 -3.226 0.672 1.00 95.88 85 VAL A C 1
ATOM 613 O O . VAL A 1 85 ? 2.405 -4.104 1.097 1.00 95.88 85 VAL A O 1
ATOM 616 N N . GLN A 1 86 ? 4.456 -3.221 0.917 1.00 96.81 86 GLN A N 1
ATOM 617 C CA . GLN A 1 86 ? 5.144 -4.308 1.625 1.00 96.81 86 GLN A CA 1
ATOM 618 C C . GLN A 1 86 ? 5.302 -4.033 3.119 1.00 96.81 86 GLN A C 1
ATOM 620 O O . GLN A 1 86 ? 5.353 -4.965 3.918 1.00 96.81 86 GLN A O 1
ATOM 625 N N . ALA A 1 87 ? 5.393 -2.762 3.505 1.00 95.19 87 ALA A N 1
ATOM 626 C CA . ALA A 1 87 ? 5.326 -2.350 4.898 1.00 95.19 87 ALA A CA 1
ATOM 627 C C . ALA A 1 87 ? 4.808 -0.916 5.014 1.00 95.19 87 ALA A C 1
ATOM 629 O O . ALA A 1 87 ? 4.957 -0.090 4.108 1.00 95.19 87 ALA A O 1
ATOM 630 N N . MET A 1 88 ? 4.202 -0.634 6.162 1.00 93.44 88 MET A N 1
ATOM 631 C CA . MET A 1 88 ? 3.622 0.658 6.482 1.00 93.44 88 MET A CA 1
ATOM 632 C C . MET A 1 88 ? 3.980 1.050 7.914 1.00 93.44 88 MET A C 1
ATOM 634 O O . MET A 1 88 ? 3.932 0.208 8.811 1.00 93.44 88 MET A O 1
ATOM 638 N N . ALA A 1 89 ? 4.342 2.314 8.130 1.00 93.69 89 ALA A N 1
ATOM 639 C CA . ALA A 1 89 ? 4.484 2.853 9.479 1.00 93.69 89 ALA A CA 1
ATOM 640 C C . ALA A 1 89 ? 3.116 3.248 10.065 1.00 93.69 89 ALA A C 1
ATOM 642 O O . ALA A 1 89 ? 2.176 3.549 9.335 1.00 93.69 89 ALA A O 1
ATOM 643 N N . LEU A 1 90 ? 3.007 3.229 11.395 1.00 92.56 90 LEU A N 1
ATOM 644 C CA . LEU A 1 90 ? 1.861 3.809 12.094 1.00 92.56 90 LEU A CA 1
ATOM 645 C C . LEU A 1 90 ? 2.148 5.298 12.320 1.00 92.56 90 LEU A C 1
ATOM 647 O O . LEU A 1 90 ? 3.141 5.637 12.969 1.00 92.56 90 LEU A O 1
ATOM 651 N N . GLU A 1 91 ? 1.297 6.166 11.787 1.00 90.31 91 GLU A N 1
ATOM 652 C CA . GLU A 1 91 ? 1.312 7.608 12.013 1.00 90.31 91 GLU A CA 1
ATOM 653 C C . GLU A 1 91 ? 0.318 7.984 13.132 1.00 90.31 91 GLU A C 1
ATOM 655 O O . GLU A 1 91 ? -0.169 7.148 13.902 1.00 90.31 91 GLU A O 1
ATOM 660 N N . ASN A 1 92 ? 0.099 9.283 13.339 1.00 90.12 92 ASN A N 1
ATOM 661 C CA . ASN A 1 92 ? -0.643 9.779 14.493 1.00 90.12 92 ASN A CA 1
ATOM 662 C C . ASN A 1 92 ? -2.159 9.546 14.401 1.00 90.12 92 ASN A C 1
ATOM 664 O O . ASN A 1 92 ? -2.837 9.750 15.411 1.00 90.12 92 ASN A O 1
ATOM 668 N N . ARG A 1 93 ? -2.704 9.184 13.230 1.00 91.00 93 ARG A N 1
ATOM 669 C CA . ARG A 1 93 ? -4.154 9.033 13.025 1.00 91.00 93 ARG A CA 1
ATOM 670 C C . ARG A 1 93 ? -4.628 7.581 13.028 1.00 91.00 93 ARG A C 1
ATOM 672 O O . ARG A 1 93 ? -5.819 7.358 13.220 1.00 91.00 93 ARG A O 1
ATOM 679 N N . GLU A 1 94 ? -3.729 6.599 12.931 1.00 91.94 94 GLU A N 1
ATOM 680 C CA . GLU A 1 94 ? -4.070 5.164 12.953 1.00 91.94 94 GLU A CA 1
ATOM 681 C C . GLU A 1 94 ? -4.889 4.731 14.180 1.00 91.94 94 GLU A C 1
ATOM 683 O O . GLU A 1 94 ? -5.605 3.734 14.124 1.00 91.94 94 GLU A O 1
ATOM 688 N N . CYS A 1 95 ? -4.810 5.479 15.284 1.00 92.25 95 CYS A N 1
ATOM 689 C CA . CYS A 1 95 ? -5.521 5.192 16.530 1.00 92.25 95 CYS A CA 1
ATOM 690 C C . CYS A 1 95 ? -6.735 6.102 16.784 1.00 92.25 95 CYS A C 1
ATOM 692 O O . CYS A 1 95 ? -7.308 6.043 17.873 1.00 92.25 95 CYS A O 1
ATOM 694 N N . ASP A 1 96 ? -7.153 6.939 15.826 1.00 92.31 96 ASP A N 1
ATOM 695 C CA . ASP A 1 96 ? -8.301 7.845 16.006 1.00 92.31 96 ASP A CA 1
ATOM 696 C C . ASP A 1 96 ? -9.602 7.105 16.339 1.00 92.31 96 ASP A C 1
ATOM 698 O O . ASP A 1 96 ? -10.467 7.644 17.026 1.00 92.31 96 ASP A O 1
ATOM 702 N N . GLN A 1 97 ? -9.762 5.895 15.797 1.00 90.69 97 GLN A N 1
ATOM 703 C CA . GLN A 1 97 ? -10.934 5.041 16.005 1.00 90.69 97 GLN A CA 1
ATOM 704 C C . GLN A 1 97 ? -10.729 4.038 17.149 1.00 90.69 97 GLN A C 1
ATOM 706 O O . GLN A 1 97 ? -11.502 3.094 17.267 1.00 90.69 97 GLN A O 1
ATOM 711 N N . ASN A 1 98 ? -9.726 4.276 18.004 1.00 90.25 98 ASN A N 1
ATOM 712 C CA . ASN A 1 98 ? -9.200 3.380 19.037 1.00 90.25 98 ASN A CA 1
ATOM 713 C C . ASN A 1 98 ? -8.332 2.228 18.492 1.00 90.25 98 ASN A C 1
ATOM 715 O O . ASN A 1 98 ? -8.318 1.906 17.303 1.00 90.25 98 ASN A O 1
ATOM 719 N N . THR A 1 99 ? -7.544 1.618 19.383 1.00 93.00 99 THR A N 1
ATOM 720 C CA . THR A 1 99 ? -6.542 0.599 19.024 1.00 93.00 99 THR A CA 1
ATOM 721 C C . THR A 1 99 ? -7.147 -0.750 18.641 1.00 93.00 99 THR A C 1
ATOM 723 O O . THR A 1 99 ? -6.481 -1.546 17.988 1.00 93.00 99 THR A O 1
ATOM 726 N N . ASP A 1 100 ? -8.383 -1.032 19.047 1.00 92.81 100 ASP A N 1
ATOM 727 C CA . ASP A 1 100 ? -9.130 -2.230 18.655 1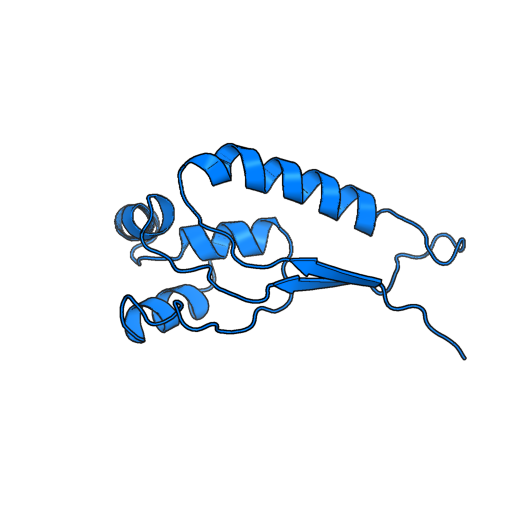.00 92.81 100 ASP A CA 1
ATOM 728 C C . ASP A 1 100 ? -9.517 -2.200 17.174 1.00 92.81 100 ASP A C 1
ATOM 730 O O . ASP A 1 100 ? -9.368 -3.220 16.505 1.00 92.81 100 ASP A O 1
ATOM 734 N N . VAL A 1 101 ? -9.908 -1.040 16.632 1.00 90.75 101 VAL A N 1
ATOM 735 C CA . VAL A 1 101 ? -10.172 -0.885 15.190 1.00 90.75 101 VAL A CA 1
ATOM 736 C C . VAL A 1 101 ? -8.890 -1.069 14.380 1.00 90.75 101 VAL A C 1
ATOM 738 O O . VAL A 1 101 ? -8.886 -1.831 13.415 1.00 90.75 101 VAL A O 1
ATOM 741 N N . LEU A 1 102 ? -7.781 -0.451 14.807 1.00 92.88 102 LEU A N 1
ATOM 742 C CA . LEU A 1 102 ? -6.467 -0.665 14.189 1.00 92.88 102 LEU A CA 1
ATOM 743 C C . LEU A 1 102 ? -6.091 -2.153 14.185 1.00 92.88 102 LEU A C 1
ATOM 745 O O . LEU A 1 102 ? -5.738 -2.698 13.142 1.00 92.88 102 LEU A O 1
ATOM 749 N N . ALA A 1 103 ? -6.185 -2.817 15.341 1.00 92.56 103 ALA A N 1
ATOM 750 C CA . ALA A 1 103 ? -5.851 -4.231 15.468 1.00 92.56 103 ALA A CA 1
ATOM 751 C C . ALA A 1 103 ? -6.733 -5.108 14.571 1.00 92.56 103 ALA A C 1
ATOM 753 O O . ALA A 1 103 ? -6.225 -6.005 13.900 1.00 92.56 103 ALA A O 1
ATOM 754 N N . ALA A 1 104 ? -8.038 -4.838 14.525 1.00 91.19 104 ALA A N 1
ATOM 755 C CA . ALA A 1 104 ? -8.973 -5.594 13.705 1.00 91.19 104 ALA A CA 1
ATOM 756 C C . ALA A 1 104 ? -8.708 -5.426 12.200 1.00 91.19 104 ALA A C 1
ATOM 758 O O . ALA A 1 104 ? -8.824 -6.399 11.456 1.00 91.19 104 ALA A O 1
ATOM 759 N N . ALA A 1 105 ? -8.303 -4.230 11.765 1.00 89.12 105 ALA A N 1
ATOM 760 C CA . ALA A 1 105 ? -7.976 -3.957 10.370 1.00 89.12 105 ALA A CA 1
AT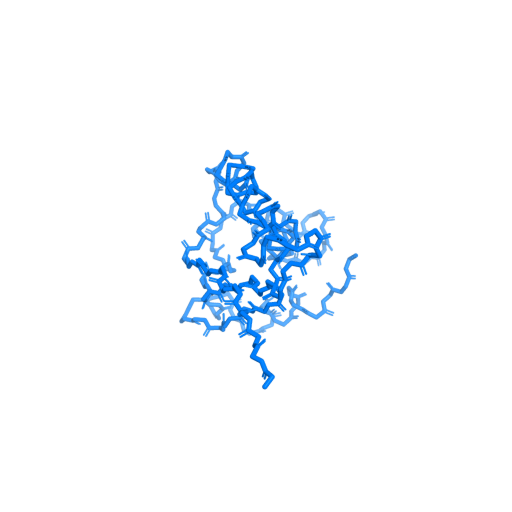OM 761 C C . ALA A 1 105 ? -6.682 -4.656 9.909 1.00 89.12 105 ALA A C 1
ATOM 763 O O . ALA A 1 105 ? -6.634 -5.132 8.778 1.00 89.12 105 ALA A O 1
ATOM 764 N N . ILE A 1 106 ? -5.646 -4.741 10.759 1.00 89.25 106 ILE A N 1
ATOM 765 C CA . ILE A 1 106 ? -4.319 -5.259 10.356 1.00 89.25 106 ILE A CA 1
ATOM 766 C C . ILE A 1 106 ? -4.085 -6.746 10.657 1.00 89.25 106 ILE A C 1
ATOM 768 O O . ILE A 1 106 ? -3.194 -7.343 10.065 1.00 89.25 106 ILE A O 1
ATOM 772 N N . LEU A 1 107 ? -4.825 -7.348 11.595 1.00 85.88 107 LEU A N 1
ATOM 773 C CA . LEU A 1 107 ? -4.639 -8.760 11.977 1.00 85.88 107 LEU A CA 1
ATOM 774 C C . LEU A 1 107 ? -5.476 -9.732 11.147 1.00 85.88 107 LEU A C 1
ATOM 776 O O . LEU A 1 107 ? -5.379 -10.945 11.337 1.00 85.88 107 LEU A O 1
ATOM 780 N N . ARG A 1 108 ? -6.356 -9.218 10.291 1.00 73.75 108 ARG A N 1
ATOM 781 C CA . ARG A 1 108 ? -7.306 -10.045 9.567 1.00 73.75 108 ARG A CA 1
ATOM 782 C C . ARG A 1 108 ? -6.804 -10.291 8.153 1.00 73.75 108 ARG A C 1
ATOM 784 O O . ARG A 1 108 ? -6.884 -9.408 7.307 1.00 73.75 108 ARG A O 1
ATOM 791 N N . ASP A 1 109 ? -6.334 -11.509 7.916 1.00 56.03 109 ASP A N 1
ATOM 792 C CA . ASP A 1 109 ? -6.071 -12.001 6.567 1.00 56.03 109 ASP A CA 1
ATOM 793 C C . ASP A 1 109 ? -7.415 -12.217 5.852 1.00 56.03 109 ASP A C 1
ATOM 795 O O . ASP A 1 109 ? -8.269 -12.974 6.332 1.00 56.03 109 ASP A O 1
ATOM 799 N N . LEU A 1 110 ? -7.616 -11.512 4.736 1.00 58.66 110 LEU A N 1
ATOM 800 C CA . LEU A 1 110 ? -8.717 -11.727 3.793 1.00 58.66 110 LEU A CA 1
ATOM 801 C C . LEU A 1 110 ? -8.251 -12.525 2.578 1.00 58.66 110 LEU A C 1
ATOM 803 O O . LEU A 1 110 ? -7.132 -12.250 2.094 1.00 58.66 110 LEU A O 1
#

Secondary structure (DSSP, 8-state):
---PEEEEEE-----STTHHHHHHHHHHHHHHHHT--TTSSSS--EEEEEE-S--S-SSHHHHHHHHHHSSTTHHHHHHHHHTT--EE---SSTTTT-HHHHHHHHS---